Protein AF-A0A7C7Q252-F1 (afdb_monomer)

Secondary structure (DSSP, 8-state):
-HHHHHHHHHHHHHHHHHHHH-S-HHHHHHHHHHHHT---HHHHHHHHHHHHHHHHTHHHHHHHHHHT-TT----

Structure (mmCIF, N/CA/C/O backbone):
data_AF-A0A7C7Q252-F1
#
_entry.id   AF-A0A7C7Q252-F1
#
loop_
_atom_site.group_PDB
_atom_site.id
_atom_site.type_symbol
_atom_site.label_atom_id
_atom_site.label_alt_id
_atom_site.label_comp_id
_atom_site.label_asym_id
_atom_site.label_entity_id
_atom_site.label_seq_id
_atom_site.pdbx_PDB_ins_code
_atom_site.Cartn_x
_atom_site.Cartn_y
_atom_site.Cartn_z
_atom_site.occupancy
_atom_site.B_iso_or_equiv
_atom_site.auth_seq_id
_atom_site.auth_comp_id
_atom_site.auth_asym_id
_atom_site.auth_atom_id
_atom_site.pdbx_PDB_model_num
ATOM 1 N N . MET A 1 1 ? -17.685 9.042 -0.983 1.00 60.62 1 MET A N 1
ATOM 2 C CA . MET A 1 1 ? -16.429 9.280 -1.748 1.00 60.62 1 MET A CA 1
ATOM 3 C C . MET A 1 1 ? -15.233 9.754 -0.910 1.00 60.62 1 MET A C 1
ATOM 5 O O . MET A 1 1 ? -14.128 9.307 -1.192 1.00 60.62 1 MET A O 1
ATOM 9 N N . ARG A 1 2 ? -15.397 10.607 0.121 1.00 83.44 2 ARG A N 1
ATOM 10 C CA . ARG A 1 2 ? -14.264 11.180 0.891 1.00 83.44 2 ARG A CA 1
ATOM 11 C C . ARG A 1 2 ? -13.357 10.145 1.582 1.00 83.44 2 ARG A C 1
ATOM 13 O O . ARG A 1 2 ? -12.161 10.386 1.712 1.00 83.44 2 ARG A O 1
ATOM 20 N N . PHE A 1 3 ? -13.898 9.000 2.006 1.00 90.94 3 PHE A N 1
ATOM 21 C CA . PHE A 1 3 ? -13.115 7.962 2.689 1.00 90.94 3 PHE A CA 1
ATOM 22 C C . PHE A 1 3 ? -12.122 7.250 1.756 1.00 90.94 3 PHE A C 1
ATOM 24 O O . PHE A 1 3 ? -11.003 6.989 2.180 1.00 90.94 3 PHE A O 1
ATOM 31 N N . ARG A 1 4 ? -12.472 7.030 0.476 1.00 95.00 4 ARG A N 1
ATOM 32 C CA . ARG A 1 4 ? -11.582 6.387 -0.511 1.00 95.00 4 ARG A CA 1
ATOM 33 C C . ARG A 1 4 ? -10.329 7.214 -0.782 1.00 95.00 4 ARG A C 1
ATOM 35 O O . ARG A 1 4 ? -9.244 6.656 -0.852 1.00 95.00 4 ARG A O 1
ATOM 42 N N . LYS A 1 5 ? -10.464 8.545 -0.876 1.00 95.62 5 LYS A N 1
ATOM 43 C CA . LYS A 1 5 ? -9.307 9.454 -0.986 1.00 95.62 5 LYS A CA 1
ATOM 44 C C . LYS A 1 5 ? -8.355 9.258 0.198 1.00 95.62 5 LYS A C 1
ATOM 46 O O . LYS A 1 5 ? -7.183 8.974 -0.006 1.00 95.62 5 LYS A O 1
ATOM 51 N N . ARG A 1 6 ? -8.889 9.317 1.424 1.00 94.00 6 ARG A N 1
ATOM 52 C CA . ARG A 1 6 ? -8.098 9.119 2.650 1.00 94.00 6 ARG A CA 1
ATOM 53 C C . ARG A 1 6 ? -7.463 7.732 2.713 1.00 94.00 6 ARG A C 1
ATOM 55 O O . ARG A 1 6 ? -6.340 7.608 3.171 1.00 94.00 6 ARG A O 1
ATOM 62 N N . ALA A 1 7 ? -8.175 6.695 2.289 1.00 95.75 7 ALA A N 1
ATOM 63 C CA . ALA A 1 7 ? -7.645 5.340 2.265 1.00 95.75 7 ALA A CA 1
ATOM 64 C C . ALA A 1 7 ? -6.478 5.202 1.277 1.00 95.75 7 ALA A C 1
ATOM 66 O O . ALA A 1 7 ? -5.462 4.635 1.653 1.00 95.75 7 ALA A O 1
ATOM 67 N N . ARG A 1 8 ? -6.560 5.803 0.079 1.00 97.06 8 ARG A N 1
ATOM 68 C CA . ARG A 1 8 ? -5.443 5.826 -0.886 1.00 97.06 8 ARG A CA 1
ATOM 69 C C . ARG A 1 8 ? -4.223 6.568 -0.353 1.00 97.06 8 ARG A C 1
ATOM 71 O O . ARG A 1 8 ? -3.129 6.028 -0.402 1.00 97.06 8 ARG A O 1
ATOM 78 N N . GLU A 1 9 ? -4.417 7.758 0.219 1.00 96.19 9 GLU A N 1
ATOM 79 C CA . GLU A 1 9 ? -3.326 8.528 0.841 1.00 96.19 9 GLU A CA 1
ATOM 80 C C . GLU A 1 9 ? -2.617 7.715 1.933 1.00 96.19 9 GLU A C 1
ATOM 82 O O . GLU A 1 9 ? -1.396 7.729 2.045 1.00 96.19 9 GLU A O 1
ATOM 87 N N . LYS A 1 10 ? -3.380 6.973 2.738 1.00 96.12 10 LYS A N 1
ATOM 88 C CA . LYS A 1 10 ? -2.826 6.134 3.803 1.00 96.12 10 LYS A CA 1
ATOM 89 C C . LYS A 1 10 ? -2.166 4.863 3.273 1.00 96.12 10 LYS A C 1
ATOM 91 O O . LYS A 1 10 ? -1.126 4.488 3.800 1.00 96.12 10 LYS A O 1
ATOM 96 N N . ALA A 1 11 ? -2.749 4.217 2.264 1.00 96.88 11 ALA A N 1
ATOM 97 C CA . ALA A 1 11 ? -2.169 3.042 1.619 1.00 96.88 11 ALA A CA 1
ATOM 98 C C . ALA A 1 11 ? -0.830 3.394 0.961 1.00 96.88 11 ALA A C 1
ATOM 100 O O . ALA A 1 11 ? 0.139 2.672 1.148 1.00 96.88 11 ALA A O 1
ATOM 101 N N . PHE A 1 12 ? -0.738 4.559 0.315 1.00 97.38 12 PHE A N 1
ATOM 102 C CA . PHE A 1 12 ? 0.518 5.074 -0.227 1.00 97.38 12 PHE A CA 1
ATOM 103 C C . PHE A 1 12 ? 1.611 5.204 0.845 1.00 97.38 12 PHE A C 1
ATOM 105 O O . PHE A 1 12 ? 2.730 4.754 0.638 1.00 97.38 12 PHE A O 1
ATOM 112 N N . VAL A 1 13 ? 1.285 5.739 2.030 1.00 96.38 13 VAL A N 1
ATOM 113 C CA . VAL A 1 13 ? 2.249 5.811 3.147 1.00 96.38 13 VAL A CA 1
ATOM 114 C C . VAL A 1 13 ? 2.724 4.421 3.587 1.00 96.38 13 VAL A C 1
ATOM 116 O O . VAL A 1 13 ? 3.881 4.270 3.969 1.00 96.38 13 VAL A O 1
ATOM 119 N N . VAL A 1 14 ? 1.848 3.415 3.557 1.00 96.62 14 VAL A N 1
ATOM 120 C CA . VAL A 1 14 ? 2.212 2.028 3.883 1.00 96.62 14 VAL A CA 1
ATOM 121 C C . VAL A 1 14 ? 3.159 1.455 2.828 1.00 96.62 14 VAL A C 1
ATOM 123 O O . VAL A 1 14 ? 4.196 0.922 3.206 1.00 96.62 14 VAL A O 1
ATOM 126 N N . LEU A 1 15 ? 2.856 1.631 1.537 1.00 96.44 15 LEU A N 1
ATOM 127 C CA . LEU A 1 15 ? 3.711 1.173 0.435 1.00 96.44 15 LEU A CA 1
ATOM 128 C C . LEU A 1 15 ? 5.089 1.841 0.468 1.00 96.44 15 LEU A C 1
ATOM 130 O O . LEU A 1 15 ? 6.095 1.156 0.379 1.00 96.44 15 LEU A O 1
ATOM 134 N N . TYR A 1 16 ? 5.144 3.149 0.716 1.00 96.31 16 TYR A N 1
ATOM 135 C CA . TYR A 1 16 ? 6.407 3.877 0.859 1.00 96.31 16 TYR A CA 1
ATOM 136 C C . TYR A 1 16 ? 7.267 3.353 2.020 1.00 96.31 16 TYR A C 1
ATOM 138 O O . TYR A 1 16 ? 8.480 3.212 1.911 1.00 96.31 16 TYR A O 1
ATOM 146 N N . ARG A 1 17 ? 6.646 3.038 3.164 1.00 95.62 17 ARG A N 1
ATOM 147 C CA . ARG A 1 17 ? 7.365 2.433 4.298 1.00 95.62 17 ARG A CA 1
ATOM 148 C C . ARG A 1 17 ? 7.848 1.020 3.985 1.00 95.62 17 ARG A C 1
ATOM 150 O O . ARG A 1 17 ? 8.894 0.630 4.493 1.00 95.62 17 ARG A O 1
ATOM 157 N N . TRP A 1 18 ? 7.054 0.259 3.240 1.00 96.44 18 TRP A N 1
ATOM 158 C CA . TRP A 1 18 ? 7.381 -1.098 2.822 1.00 96.44 18 TRP A CA 1
ATOM 159 C C . TRP A 1 18 ? 8.601 -1.106 1.900 1.00 96.44 18 TRP A C 1
ATOM 161 O O . TRP A 1 18 ? 9.571 -1.794 2.212 1.00 96.44 18 TRP A O 1
ATOM 171 N N . ASP A 1 19 ? 8.590 -0.236 0.893 1.00 94.12 19 ASP A N 1
ATOM 172 C CA . ASP A 1 19 ? 9.683 -0.011 -0.055 1.00 94.12 19 ASP A CA 1
ATOM 173 C C . ASP A 1 19 ? 11.017 0.306 0.649 1.00 94.12 19 ASP A C 1
ATOM 175 O O . ASP A 1 19 ? 12.022 -0.366 0.444 1.00 94.12 19 ASP A O 1
ATOM 179 N N . ILE A 1 20 ? 11.013 1.239 1.611 1.00 94.44 20 ILE A N 1
ATOM 180 C CA . ILE A 1 20 ? 12.240 1.617 2.338 1.00 94.44 20 ILE A CA 1
ATOM 181 C C . ILE A 1 20 ? 12.748 0.517 3.284 1.00 94.44 20 ILE A C 1
ATOM 183 O O . ILE A 1 20 ? 13.951 0.413 3.529 1.00 94.44 20 ILE A O 1
ATOM 187 N N . ARG A 1 21 ? 11.847 -0.240 3.923 1.00 91.69 21 ARG A N 1
ATOM 188 C CA . ARG A 1 21 ? 12.221 -1.150 5.022 1.00 91.69 21 ARG A CA 1
ATOM 189 C C . ARG A 1 21 ? 12.605 -2.551 4.554 1.00 91.69 21 ARG A C 1
ATOM 191 O O . ARG A 1 21 ? 13.322 -3.223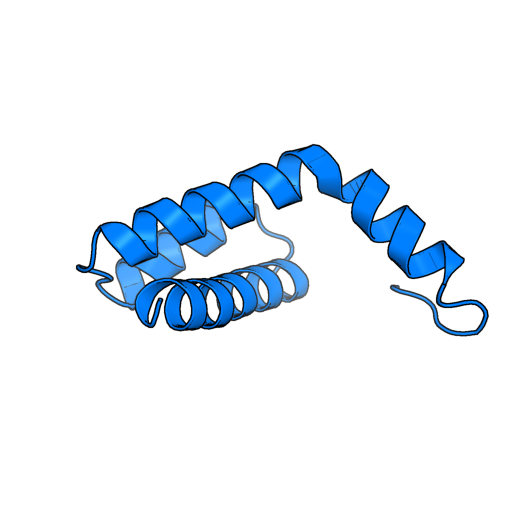 5.291 1.00 91.69 21 ARG A O 1
ATOM 198 N N . GLY A 1 22 ? 12.091 -3.012 3.413 1.00 82.69 22 GLY A N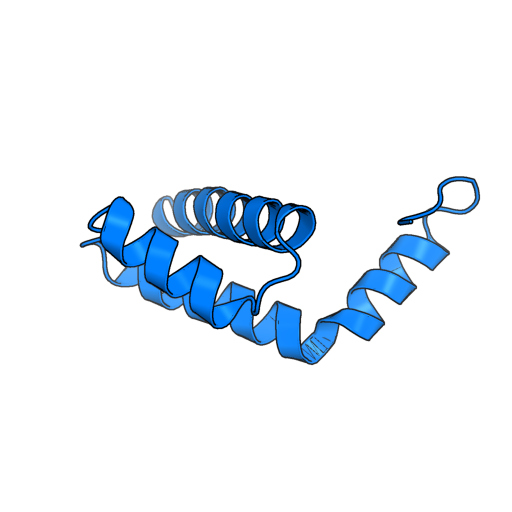 1
ATOM 199 C CA . GLY A 1 22 ? 12.286 -4.389 2.944 1.00 82.69 22 GLY A CA 1
ATOM 200 C C . GLY A 1 22 ? 11.667 -5.469 3.851 1.00 82.69 22 GLY A C 1
ATOM 201 O O . GLY A 1 22 ? 12.058 -6.631 3.777 1.00 82.69 22 GLY A O 1
ATOM 202 N N . ASP A 1 23 ? 10.731 -5.102 4.736 1.00 91.25 23 ASP A N 1
ATOM 203 C CA . ASP A 1 23 ? 9.948 -6.054 5.543 1.00 91.25 23 ASP A CA 1
ATOM 204 C C . ASP A 1 23 ? 8.720 -6.546 4.743 1.00 91.25 23 ASP A C 1
ATOM 206 O O . ASP A 1 23 ? 8.467 -6.115 3.621 1.00 91.25 23 ASP A O 1
ATOM 210 N N . SER A 1 24 ? 7.911 -7.435 5.312 1.00 94.38 24 SER A N 1
ATOM 211 C CA . SER A 1 24 ? 6.615 -7.819 4.745 1.00 94.38 24 SER A CA 1
ATOM 212 C C . SER A 1 24 ? 5.611 -6.658 4.762 1.00 94.38 24 SER A C 1
ATOM 214 O O . SER A 1 24 ? 5.475 -5.932 5.755 1.00 94.38 24 SER A O 1
ATOM 216 N N . LEU A 1 25 ? 4.850 -6.511 3.673 1.00 94.94 25 LEU A N 1
ATOM 217 C CA . LEU A 1 25 ? 3.812 -5.487 3.539 1.00 94.94 25 LEU A CA 1
ATOM 218 C C . LEU A 1 25 ? 2.755 -5.597 4.651 1.00 94.94 25 LEU A C 1
ATOM 220 O O . LEU A 1 25 ? 2.284 -4.584 5.173 1.00 94.94 25 LEU A O 1
ATOM 224 N N . GLU A 1 26 ? 2.416 -6.821 5.065 1.00 94.69 26 GLU A N 1
ATOM 225 C CA . GLU A 1 26 ? 1.460 -7.087 6.141 1.00 94.69 26 GLU A CA 1
ATOM 226 C C . GLU A 1 26 ? 1.925 -6.503 7.470 1.00 94.69 26 GLU A C 1
ATOM 228 O O . GLU A 1 26 ? 1.131 -5.877 8.177 1.00 94.69 26 GLU A O 1
ATOM 233 N N . ARG A 1 27 ? 3.206 -6.684 7.805 1.00 95.50 27 ARG A N 1
ATOM 234 C CA . ARG A 1 27 ? 3.769 -6.171 9.051 1.00 95.50 27 ARG A CA 1
ATOM 235 C C . ARG A 1 27 ? 3.781 -4.651 9.062 1.00 95.50 27 ARG A C 1
ATOM 237 O O . ARG A 1 27 ? 3.291 -4.051 10.016 1.00 95.50 27 ARG A O 1
ATOM 244 N N . VAL A 1 28 ? 4.240 -4.030 7.976 1.00 96.56 28 VAL A N 1
ATOM 245 C CA . VAL A 1 28 ? 4.234 -2.565 7.836 1.00 96.56 28 VAL A CA 1
ATOM 246 C C . VAL A 1 28 ? 2.811 -2.007 7.937 1.00 96.56 28 VAL A C 1
ATOM 248 O O . VAL A 1 28 ? 2.590 -0.962 8.557 1.00 96.56 28 VAL A O 1
ATOM 251 N N . PHE A 1 29 ? 1.826 -2.711 7.374 1.00 95.62 29 PHE A N 1
ATOM 252 C CA . PHE A 1 29 ? 0.424 -2.331 7.488 1.00 95.62 29 PHE A CA 1
ATOM 253 C C . PHE A 1 29 ? -0.110 -2.451 8.923 1.00 95.62 29 PHE A C 1
ATOM 255 O O . PHE A 1 29 ? -0.763 -1.515 9.389 1.00 95.62 29 PHE A O 1
ATOM 262 N N . GLN A 1 30 ? 0.168 -3.546 9.644 1.00 94.69 30 GLN A N 1
ATOM 263 C CA . GLN A 1 30 ? -0.273 -3.689 11.040 1.00 94.69 30 GLN A CA 1
ATOM 264 C C . GLN A 1 30 ? 0.354 -2.627 11.944 1.00 94.69 30 GLN A C 1
ATOM 266 O O . GLN A 1 30 ? -0.376 -1.939 12.656 1.00 94.69 30 GLN A O 1
ATOM 271 N N . GLU A 1 31 ? 1.666 -2.406 11.840 1.00 94.62 31 GLU A N 1
ATOM 272 C CA . GLU A 1 31 ? 2.359 -1.353 12.592 1.00 94.62 31 GLU A CA 1
ATOM 273 C C . GLU A 1 31 ? 1.742 0.025 12.305 1.00 94.62 31 GLU A C 1
ATOM 275 O O . GLU A 1 31 ? 1.471 0.805 13.218 1.00 94.62 31 GLU A O 1
ATOM 280 N N . TYR A 1 32 ? 1.421 0.318 11.039 1.00 95.12 32 TYR A N 1
ATOM 281 C CA . TYR A 1 32 ? 0.740 1.560 10.675 1.00 95.12 32 TYR A CA 1
ATOM 282 C C . TYR A 1 32 ? -0.643 1.699 11.336 1.00 95.12 32 TYR A C 1
ATOM 284 O O . TYR A 1 32 ? -1.016 2.795 11.773 1.00 95.12 32 TYR A O 1
ATOM 292 N N . LEU A 1 33 ? -1.428 0.617 11.391 1.00 93.56 33 LEU A N 1
ATOM 293 C CA . LEU A 1 33 ? -2.751 0.624 12.018 1.00 93.56 33 LEU A CA 1
ATOM 294 C C . LEU A 1 33 ? -2.668 0.856 13.529 1.00 93.56 33 LEU A C 1
ATOM 296 O O . LEU A 1 33 ? -3.466 1.642 14.054 1.00 93.56 33 LEU A O 1
ATOM 3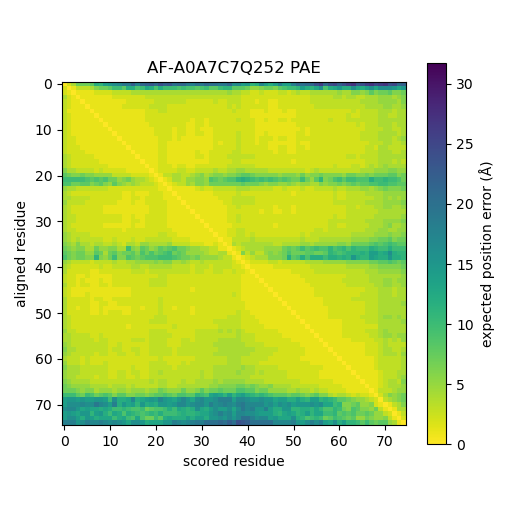00 N N . GLU A 1 34 ? -1.710 0.209 14.193 1.00 93.50 34 GLU A N 1
ATOM 301 C CA . GLU A 1 34 ? -1.435 0.355 15.623 1.00 93.50 34 GLU A CA 1
ATOM 302 C C . GLU A 1 34 ? -0.976 1.781 15.952 1.00 93.50 34 GLU A C 1
ATOM 304 O O . GLU A 1 34 ? -1.608 2.457 16.766 1.00 93.50 34 GLU A O 1
ATOM 309 N N . GLU A 1 35 ? 0.035 2.295 15.243 1.00 94.25 35 GLU A N 1
ATOM 310 C CA . GLU A 1 35 ? 0.581 3.647 15.435 1.00 94.25 35 GLU A CA 1
ATOM 311 C C . GLU A 1 35 ? -0.472 4.747 15.250 1.00 94.25 35 GLU A C 1
ATOM 313 O O . GLU A 1 35 ? -0.501 5.738 15.982 1.00 94.25 35 GLU A O 1
ATOM 318 N N . LYS A 1 36 ? -1.312 4.631 14.213 1.00 91.12 36 LYS A N 1
ATOM 319 C CA . LYS A 1 36 ? -2.280 5.683 13.861 1.00 91.12 36 LYS A CA 1
ATOM 320 C C . LYS A 1 36 ? -3.615 5.539 14.573 1.00 91.12 36 LYS A C 1
ATOM 322 O O . LYS A 1 36 ? -4.448 6.437 14.421 1.00 91.12 36 LYS A O 1
ATOM 327 N N . GLY A 1 37 ? -3.843 4.440 15.294 1.00 86.94 37 GLY A N 1
ATOM 328 C CA . GLY A 1 37 ? -5.118 4.147 15.942 1.00 86.94 37 GLY A CA 1
ATOM 329 C C . GLY A 1 37 ? -6.287 4.313 14.971 1.00 86.94 37 GLY A C 1
ATOM 330 O O . GLY A 1 37 ? -7.231 5.056 15.249 1.00 86.94 37 GLY A O 1
ATOM 331 N N . LEU A 1 38 ? -6.196 3.718 13.776 1.00 83.00 38 LEU A N 1
ATOM 332 C CA . LEU A 1 38 ? -7.150 3.965 12.693 1.00 83.00 38 LEU A CA 1
ATOM 333 C C . LEU A 1 38 ? -8.529 3.351 13.013 1.00 83.00 38 LEU A C 1
ATOM 335 O O . LEU A 1 38 ? -8.815 2.209 12.670 1.00 83.00 38 LEU A O 1
ATOM 339 N N . LYS A 1 39 ? -9.410 4.133 13.651 1.00 82.50 39 LYS A N 1
ATOM 340 C CA . LYS A 1 39 ? -10.748 3.683 14.098 1.00 82.50 39 LYS A CA 1
ATOM 341 C C . LYS A 1 39 ? -11.819 3.653 13.003 1.00 82.50 39 LYS A C 1
ATOM 343 O O . LYS A 1 39 ? -12.880 3.071 13.203 1.00 82.50 39 LYS A O 1
ATOM 348 N N . ASN A 1 40 ? -11.594 4.315 11.865 1.00 91.06 40 ASN A N 1
ATOM 349 C CA . ASN A 1 40 ? -12.587 4.343 10.792 1.00 91.06 40 ASN A CA 1
ATOM 350 C C . ASN A 1 40 ? -12.545 3.026 10.002 1.00 91.06 40 ASN A C 1
ATOM 352 O O . ASN A 1 40 ? -11.583 2.772 9.275 1.00 91.06 40 ASN A O 1
ATOM 356 N N . ARG A 1 41 ? -13.608 2.226 10.141 1.00 93.25 41 ARG A N 1
ATOM 357 C CA . ARG A 1 41 ? -13.725 0.901 9.525 1.00 93.25 41 ARG A CA 1
ATOM 358 C C . ARG A 1 41 ? -13.686 0.945 7.995 1.00 93.25 41 ARG A C 1
ATOM 360 O O . ARG A 1 41 ? -12.892 0.219 7.418 1.00 93.25 41 ARG A O 1
ATOM 367 N N . GLU A 1 42 ? -14.441 1.839 7.355 1.00 95.00 42 GLU A N 1
ATOM 368 C CA . GLU A 1 42 ? -14.499 1.935 5.884 1.00 95.00 42 GLU A CA 1
ATOM 369 C C . GLU A 1 42 ? -13.131 2.258 5.268 1.00 95.00 42 GLU A C 1
ATOM 371 O O . GLU A 1 42 ? -12.767 1.746 4.213 1.00 95.00 42 GLU A O 1
ATOM 376 N N . VAL A 1 43 ? -12.350 3.123 5.926 1.00 94.69 43 VAL A N 1
ATOM 377 C CA . VAL A 1 43 ? -10.987 3.445 5.484 1.00 94.69 43 VAL A CA 1
ATOM 378 C C . VAL A 1 43 ? -10.083 2.224 5.629 1.00 94.69 43 VAL A C 1
ATOM 380 O O . VAL A 1 43 ? -9.299 1.958 4.725 1.00 94.69 43 VAL A O 1
ATOM 383 N N . ARG A 1 44 ? -10.190 1.487 6.741 1.00 94.25 44 ARG A N 1
ATOM 384 C CA . ARG A 1 44 ? -9.381 0.288 6.990 1.00 94.25 44 ARG A CA 1
ATOM 385 C C . ARG A 1 44 ? -9.697 -0.821 5.989 1.00 94.25 44 ARG A C 1
ATOM 387 O O . ARG A 1 44 ? -8.769 -1.342 5.389 1.00 94.25 44 ARG A O 1
ATOM 394 N N . GLU A 1 45 ? -10.974 -1.136 5.789 1.00 95.38 45 GLU A N 1
ATOM 395 C CA . GLU A 1 45 ? -11.428 -2.162 4.840 1.00 95.38 45 GLU A CA 1
ATOM 396 C C . GLU A 1 45 ? -10.955 -1.838 3.420 1.00 95.38 45 GLU A C 1
ATOM 398 O O . GLU A 1 45 ? -10.349 -2.683 2.769 1.00 95.38 45 GLU A O 1
ATOM 403 N N . TYR A 1 46 ? -11.121 -0.587 2.979 1.00 96.56 46 TYR A N 1
ATOM 404 C CA . TYR A 1 46 ? -10.671 -0.179 1.649 1.00 96.56 46 TYR A CA 1
ATOM 405 C C . TYR A 1 46 ? -9.141 -0.182 1.510 1.00 96.56 46 TYR A C 1
ATOM 407 O O . TYR A 1 46 ? -8.623 -0.497 0.447 1.00 96.56 46 TYR A O 1
ATOM 415 N N . MET A 1 47 ? -8.389 0.152 2.566 1.00 96.38 47 MET A N 1
ATOM 416 C CA . MET A 1 47 ? -6.928 -0.008 2.552 1.00 96.38 47 MET A CA 1
ATOM 417 C C . MET A 1 47 ? -6.527 -1.478 2.425 1.00 96.38 47 MET A C 1
ATOM 419 O O . MET A 1 47 ? -5.635 -1.788 1.646 1.00 96.38 47 MET A O 1
ATOM 423 N N . THR A 1 48 ? -7.175 -2.373 3.1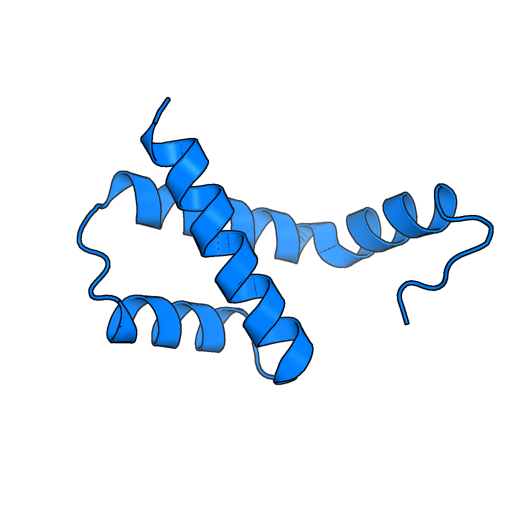74 1.00 95.38 48 THR A N 1
ATOM 424 C CA . THR A 1 48 ? -6.908 -3.814 3.101 1.00 95.38 48 THR A CA 1
ATOM 425 C C . THR A 1 48 ? -7.182 -4.358 1.703 1.00 95.38 48 THR A C 1
ATOM 427 O O . THR A 1 48 ? -6.346 -5.081 1.175 1.00 95.38 48 THR A O 1
ATOM 430 N N . GLU A 1 49 ? -8.289 -3.953 1.077 1.00 97.06 49 GLU A N 1
ATOM 431 C CA . GLU A 1 49 ? -8.603 -4.300 -0.313 1.00 97.06 49 GLU A CA 1
ATOM 432 C C . GLU A 1 49 ? -7.506 -3.817 -1.277 1.00 97.06 49 GLU A C 1
ATOM 434 O O . GLU A 1 49 ? -6.979 -4.614 -2.047 1.00 97.06 49 GLU A 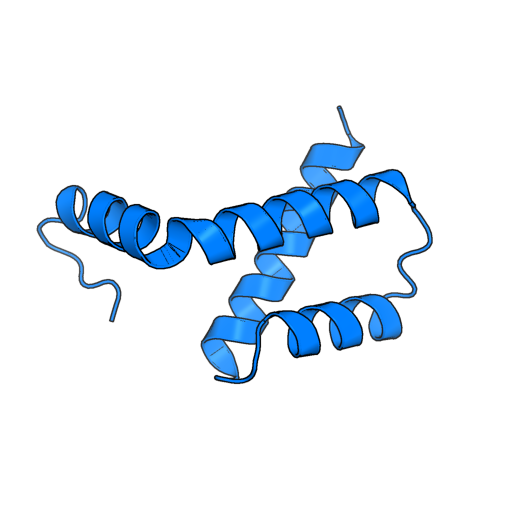O 1
ATOM 439 N N . LEU A 1 50 ? -7.100 -2.542 -1.192 1.00 97.06 50 LEU A N 1
ATOM 440 C CA . LEU A 1 50 ? -6.054 -1.978 -2.056 1.00 97.06 50 LEU A CA 1
ATOM 441 C C . LEU A 1 50 ? -4.718 -2.718 -1.924 1.00 97.06 50 LEU A C 1
ATOM 443 O O . LEU A 1 50 ? -4.081 -3.009 -2.931 1.00 97.06 50 LEU A O 1
ATOM 447 N N . LEU A 1 51 ? -4.289 -3.001 -0.691 1.00 95.94 51 LEU A N 1
ATOM 448 C CA . LEU A 1 51 ? -3.016 -3.675 -0.437 1.00 95.94 51 LEU A CA 1
ATOM 449 C C . LEU A 1 51 ? -3.057 -5.151 -0.856 1.00 95.94 51 LEU A C 1
ATOM 451 O O . LEU A 1 51 ? -2.060 -5.650 -1.367 1.00 95.94 51 LEU A O 1
ATOM 455 N N . SER A 1 52 ? -4.200 -5.828 -0.691 1.00 95.88 52 SER A N 1
ATOM 456 C CA . SER A 1 52 ? -4.387 -7.202 -1.174 1.00 95.88 52 SER A CA 1
ATOM 457 C C . SER A 1 52 ? -4.298 -7.263 -2.694 1.00 95.88 52 SER A C 1
ATOM 459 O O . SER A 1 52 ? -3.496 -8.020 -3.222 1.00 95.88 52 SER A O 1
ATOM 461 N N . VAL A 1 53 ? -5.058 -6.413 -3.395 1.00 96.88 53 VAL A N 1
ATOM 462 C CA . VAL A 1 53 ? -5.050 -6.377 -4.865 1.00 96.88 53 VAL A CA 1
ATOM 463 C C . VAL A 1 53 ? -3.660 -6.038 -5.394 1.00 96.88 53 VAL A C 1
ATOM 465 O O . VAL A 1 53 ? -3.214 -6.662 -6.350 1.00 96.88 53 VAL A O 1
ATOM 468 N N . LEU A 1 54 ? -2.951 -5.093 -4.768 1.00 95.88 54 LEU A N 1
ATOM 469 C CA . LEU A 1 54 ? -1.572 -4.793 -5.144 1.00 95.88 54 LEU A CA 1
ATOM 470 C C . LEU A 1 54 ? -0.670 -6.017 -4.985 1.00 95.88 54 LEU A C 1
ATOM 472 O O . LEU A 1 54 ? 0.055 -6.339 -5.912 1.00 95.88 54 LEU A O 1
ATOM 476 N N . LYS A 1 55 ? -0.735 -6.722 -3.852 1.00 94.06 55 LYS A N 1
ATOM 477 C CA . LYS A 1 55 ? 0.085 -7.917 -3.625 1.00 94.06 55 LYS A CA 1
ATOM 478 C C . LYS A 1 55 ? -0.202 -9.016 -4.650 1.00 94.06 55 LYS A C 1
ATOM 480 O O . LYS A 1 55 ? 0.734 -9.635 -5.146 1.00 94.06 55 LYS A O 1
ATOM 485 N N . ASP A 1 56 ? -1.474 -9.223 -4.974 1.00 96.69 56 ASP A N 1
ATOM 486 C CA . ASP A 1 56 ? -1.908 -10.252 -5.921 1.00 96.69 56 ASP A CA 1
ATOM 487 C C . ASP A 1 56 ? -1.494 -9.937 -7.370 1.00 96.69 56 ASP A C 1
ATOM 489 O O . ASP A 1 56 ? -1.405 -10.851 -8.183 1.00 96.69 56 ASP A O 1
ATOM 493 N N . ASN A 1 57 ? -1.231 -8.665 -7.693 1.00 97.06 57 ASN A N 1
ATOM 494 C CA . ASN A 1 57 ? -0.935 -8.200 -9.054 1.00 97.06 57 ASN A CA 1
ATOM 495 C C . ASN A 1 57 ? 0.407 -7.452 -9.152 1.00 97.06 57 ASN A C 1
ATOM 497 O O . ASN A 1 57 ? 0.632 -6.742 -10.127 1.00 97.06 57 ASN A O 1
ATOM 501 N N . LEU A 1 58 ? 1.287 -7.561 -8.151 1.00 94.38 58 LEU A N 1
ATOM 502 C CA . LEU A 1 58 ? 2.477 -6.709 -8.032 1.00 94.38 58 LEU A CA 1
ATOM 503 C C . LEU A 1 58 ? 3.370 -6.807 -9.272 1.00 94.38 58 LEU A C 1
ATOM 505 O O . LEU A 1 58 ? 3.708 -5.794 -9.870 1.00 94.38 58 LEU A O 1
ATOM 509 N N . THR A 1 59 ? 3.674 -8.034 -9.698 1.00 94.81 59 THR A N 1
ATOM 510 C CA . THR A 1 59 ? 4.505 -8.295 -10.880 1.00 94.81 59 THR A CA 1
ATOM 511 C C . THR A 1 59 ? 3.895 -7.717 -12.156 1.00 94.81 59 THR A C 1
ATOM 513 O O . THR A 1 59 ? 4.612 -7.127 -12.959 1.00 94.81 59 THR A O 1
ATOM 516 N N . ASP A 1 60 ? 2.579 -7.844 -12.331 1.00 96.88 60 ASP A N 1
ATOM 517 C CA . ASP A 1 60 ? 1.885 -7.326 -13.513 1.00 96.88 60 ASP A CA 1
ATOM 518 C C . ASP A 1 60 ? 1.846 -5.792 -13.508 1.00 96.88 60 ASP A C 1
ATOM 520 O O . ASP A 1 60 ? 2.027 -5.159 -14.548 1.00 96.88 60 ASP A O 1
ATOM 524 N N . ILE A 1 61 ? 1.649 -5.184 -12.333 1.00 95.50 61 ILE A N 1
ATOM 525 C CA . ILE A 1 61 ? 1.672 -3.729 -12.148 1.00 95.50 61 ILE A CA 1
ATOM 526 C C . ILE A 1 61 ? 3.064 -3.178 -12.466 1.00 95.50 61 ILE A C 1
ATOM 528 O O . ILE A 1 61 ? 3.171 -2.248 -13.264 1.00 95.50 61 ILE A O 1
ATOM 532 N N . ASP A 1 62 ? 4.118 -3.757 -11.888 1.00 93.38 62 ASP A N 1
ATOM 533 C CA . ASP A 1 62 ? 5.495 -3.303 -12.103 1.00 93.38 62 ASP A CA 1
ATOM 534 C C . ASP A 1 62 ? 5.916 -3.481 -13.565 1.00 93.38 62 ASP A C 1
ATOM 536 O O . ASP A 1 62 ? 6.525 -2.582 -14.151 1.00 93.38 62 ASP A O 1
ATOM 540 N N . SER A 1 63 ? 5.524 -4.594 -14.196 1.00 93.69 63 SER A N 1
ATOM 541 C CA . SER A 1 63 ? 5.748 -4.821 -15.627 1.00 93.69 63 SER A CA 1
ATOM 542 C C . SER A 1 63 ? 5.058 -3.760 -16.486 1.00 93.69 63 SER A C 1
ATOM 544 O O . SER A 1 63 ? 5.679 -3.220 -17.399 1.00 93.69 63 SER A O 1
ATOM 546 N N . LEU A 1 64 ? 3.794 -3.435 -16.198 1.00 95.38 64 LEU A N 1
ATOM 547 C CA . LEU A 1 64 ? 3.031 -2.449 -16.967 1.00 95.38 64 LEU A CA 1
ATOM 548 C 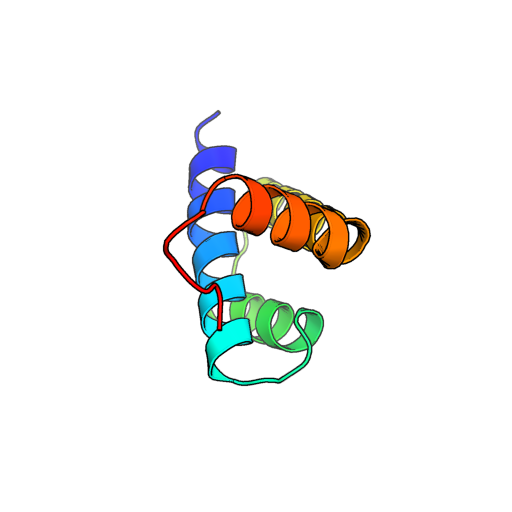C . LEU A 1 64 ? 3.588 -1.030 -16.796 1.00 95.38 64 LEU A C 1
ATOM 550 O O . LEU A 1 64 ? 3.620 -0.253 -17.749 1.00 95.38 64 LEU A O 1
ATOM 554 N N . ILE A 1 65 ? 4.034 -0.676 -15.588 1.00 93.75 65 ILE A N 1
ATOM 555 C CA . ILE A 1 65 ? 4.697 0.611 -15.350 1.00 93.75 65 ILE A CA 1
ATOM 556 C C . ILE A 1 65 ? 6.021 0.657 -16.120 1.00 93.75 65 ILE A C 1
ATOM 558 O O . ILE A 1 65 ? 6.283 1.653 -16.789 1.00 93.75 65 ILE A O 1
ATOM 562 N N . SER A 1 66 ? 6.811 -0.420 -16.075 1.00 91.06 66 SER A N 1
ATOM 563 C CA . SER A 1 66 ? 8.103 -0.513 -16.771 1.00 91.06 66 SER A CA 1
ATOM 564 C C . SER A 1 66 ? 7.958 -0.389 -18.289 1.00 91.06 66 SER A C 1
ATOM 566 O O . SER A 1 66 ? 8.732 0.325 -18.919 1.00 91.06 66 SER A O 1
ATOM 568 N N . GLU A 1 67 ? 6.946 -1.034 -18.882 1.00 91.88 67 GLU A N 1
ATOM 569 C CA . GLU A 1 67 ? 6.648 -0.949 -20.322 1.00 91.88 67 GLU A CA 1
ATOM 570 C C . GLU A 1 67 ? 6.411 0.497 -20.778 1.00 91.88 67 GLU A C 1
ATOM 572 O O . GLU A 1 67 ? 6.809 0.886 -21.872 1.00 91.88 67 GLU A O 1
ATOM 577 N N . HIS A 1 68 ? 5.791 1.312 -19.925 1.00 92.88 68 HIS A N 1
ATOM 578 C CA . HIS A 1 68 ? 5.490 2.711 -20.221 1.00 92.88 68 HIS A CA 1
ATOM 579 C C . HIS A 1 68 ? 6.538 3.700 -19.691 1.00 92.88 68 HIS A C 1
ATOM 581 O O . HIS A 1 68 ? 6.373 4.912 -19.851 1.00 92.88 68 HIS A O 1
ATOM 587 N N . ALA A 1 69 ? 7.616 3.204 -19.085 1.00 89.50 69 ALA A N 1
ATOM 588 C 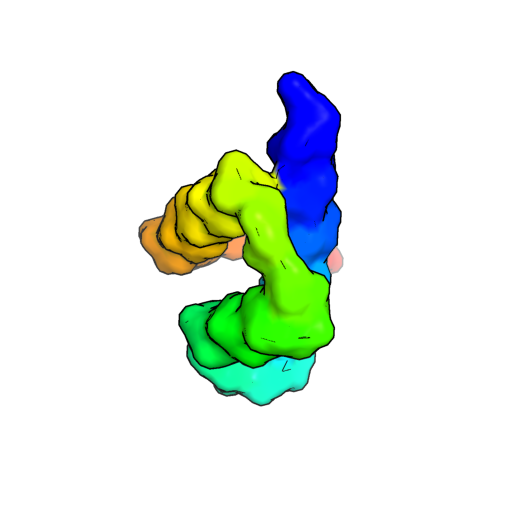CA . ALA A 1 69 ? 8.702 3.984 -18.507 1.00 89.50 69 ALA A CA 1
ATOM 589 C C . ALA A 1 69 ? 10.010 3.780 -19.298 1.00 89.50 69 ALA A C 1
ATOM 591 O O . ALA A 1 69 ? 11.059 3.559 -18.709 1.00 89.50 69 ALA A O 1
ATOM 592 N N . GLU A 1 70 ? 9.955 3.868 -20.634 1.00 77.25 70 GLU A N 1
ATOM 593 C CA . GLU A 1 70 ? 11.029 3.487 -21.582 1.00 77.25 70 GLU A CA 1
ATOM 594 C C . GLU A 1 70 ? 12.449 4.010 -21.252 1.00 77.25 70 GLU A C 1
ATOM 596 O O . GLU A 1 70 ? 13.435 3.376 -21.624 1.00 77.25 70 GLU A O 1
ATOM 601 N N . GLU A 1 71 ? 12.578 5.136 -20.538 1.00 81.81 71 GLU A N 1
ATOM 602 C CA . GLU A 1 71 ? 13.867 5.737 -20.140 1.00 81.81 71 GLU A CA 1
ATOM 603 C C . GLU A 1 71 ? 14.116 5.764 -18.615 1.00 81.81 71 GLU A C 1
ATOM 605 O O . GLU A 1 71 ? 15.103 6.343 -18.160 1.00 81.81 71 GLU A O 1
ATOM 610 N N . TRP A 1 72 ? 13.233 5.169 -17.810 1.00 82.31 72 TRP A N 1
ATOM 611 C CA . TRP A 1 72 ? 13.275 5.226 -16.346 1.00 82.31 72 TRP A CA 1
ATOM 612 C C . TRP A 1 72 ? 13.237 3.812 -15.759 1.00 82.31 72 TRP A C 1
ATOM 614 O O . TRP A 1 72 ? 12.295 3.061 -16.002 1.00 82.31 72 TRP A O 1
ATOM 624 N N . SER A 1 73 ? 14.243 3.450 -14.956 1.00 76.88 73 SER A N 1
ATOM 625 C CA . SER A 1 73 ? 14.191 2.219 -14.162 1.00 76.88 73 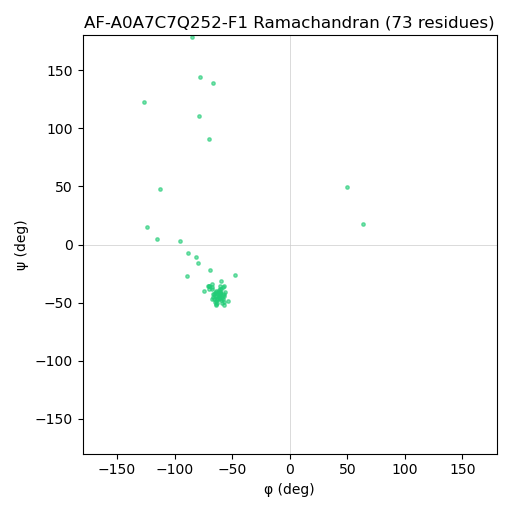SER A CA 1
ATOM 626 C C . SER A 1 73 ? 13.312 2.415 -12.930 1.00 76.88 73 SER A C 1
ATOM 628 O O . SER A 1 73 ? 13.293 3.488 -12.327 1.00 76.88 73 SER A O 1
ATOM 630 N N . LEU A 1 74 ? 12.592 1.358 -12.561 1.00 74.19 74 LEU A N 1
ATOM 631 C CA . LEU A 1 74 ? 11.899 1.249 -11.274 1.00 74.19 74 LEU A CA 1
ATOM 632 C C . LEU A 1 74 ? 12.833 0.808 -10.130 1.00 74.19 74 LEU A C 1
ATOM 634 O O . LEU A 1 74 ? 12.425 0.891 -8.974 1.00 74.19 74 LEU A O 1
ATOM 638 N N . ASP A 1 75 ? 14.057 0.382 -10.465 1.00 64.19 75 ASP A N 1
ATOM 639 C CA . ASP A 1 75 ? 15.153 0.058 -9.538 1.00 64.19 75 ASP A CA 1
ATOM 640 C C . ASP A 1 75 ? 15.905 1.306 -9.046 1.00 64.19 75 ASP A C 1
ATOM 642 O O . ASP A 1 75 ? 16.153 2.213 -9.884 1.00 64.19 75 ASP A O 1
#

Foldseek 3Di:
DVLLVVLVVLLVV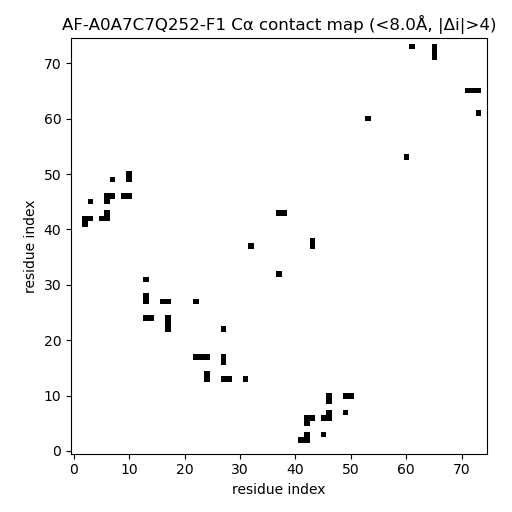LVVVCVVPVDDSVVSLVVSCVVVVPPDPVSNVSNVVVVVVCVVCVVVVLVVVCVVCVPDDPD

Nearest PDB structures (foldseek):
  4eya-assembly1_A  TM=9.238E-01  e=5.599E-04  Aquifex aeolicus VF5
  2r5z-assembly1_A  TM=3.956E-01  e=5.519E+00  Drosophila melanogaster
  4uus-assembly2_F  TM=4.448E-01  e=7.546E+00  Drosophila melanogaster

Radius of gyration: 13.64 Å; Cα contacts (8 Å, |Δi|>4): 34; chains: 1; bounding box: 32×21×38 Å

Sequence (75 aa):
MRFRKRAREKAFVVLYRWDIRGDSLERVFQEYLEEKGLKNREVREYMTELLSVLKDNLTDIDSLISEHAEEWSLD

pLDDT: mean 92.14, std 7.11, range [60.62, 97.38]

Solvent-accessible surface area (backbone atoms only — not comparable to full-atom values): 4362 Å² total; per-residue (Å²): 116,74,52,60,58,55,18,50,61,51,42,50,55,37,50,55,51,24,69,76,64,73,58,60,60,67,58,45,44,50,53,50,42,63,75,64,62,67,77,56,59,72,33,49,54,53,28,53,51,53,55,49,54,44,67,78,39,43,70,62,51,54,50,56,51,48,70,74,29,86,91,53,76,96,119

Mean predicted aligned error: 3.95 Å